Protein AF-A0A5R8WC01-F1 (afdb_monomer_lite)

Foldseek 3Di:
DKDFDPDDDDFKGKIWDWDQDPVGTQIAIEIEGADDDPDDPPDDPQADDDDAPVVLVVQVWDFDPALDVVCQRVPAAAGNQQWAWEAEPQQWIFIGGNNGTNDIDRDHCVPPRSVRNRVNLVVFKYKYWYFDSPPHPDPDDDDPPGRGTIIHIHTYHYDD

Secondary structure (DSSP, 8-state):
-EEE----SSS-EEEEEEEEETTEEEEEEEEEEPPPPPPPTT--TT---PPPHHHHHHTT-EE-S-S-HHHHHHHPPBP-SSEEEEEETT-EEEEEETTEEEEEEE--TTSHHHHHHHHHHTTSEEEEEES-SGGGSS-S---TTSPP-EEEEEEEEEE-

pLDDT: mean 77.47, std 19.66, range [33.56, 95.94]

Structure (mmCIF, N/CA/C/O backbone):
data_AF-A0A5R8WC01-F1
#
_entry.id   AF-A0A5R8WC01-F1
#
loop_
_atom_site.group_PDB
_atom_site.id
_atom_site.type_symbol
_atom_site.label_atom_id
_atom_site.label_alt_id
_atom_site.label_comp_id
_atom_site.label_asym_id
_atom_site.label_entity_id
_atom_site.label_seq_id
_atom_site.pdbx_PDB_ins_code
_atom_site.Cartn_x
_atom_site.Cartn_y
_atom_site.Cartn_z
_atom_site.occupancy
_atom_site.B_iso_or_equiv
_atom_site.auth_seq_id
_atom_site.auth_comp_id
_atom_site.auth_asym_id
_atom_site.auth_atom_id
_atom_site.pdbx_PDB_model_num
ATOM 1 N N . MET A 1 1 ? 5.920 17.745 3.054 1.00 44.84 1 MET A N 1
ATOM 2 C CA . MET A 1 1 ? 6.928 17.253 4.027 1.00 44.84 1 MET A CA 1
ATOM 3 C C . MET A 1 1 ? 6.774 15.744 4.128 1.00 44.84 1 MET A C 1
ATOM 5 O O . MET A 1 1 ? 5.659 15.292 4.363 1.00 44.84 1 MET A O 1
ATOM 9 N N . TYR A 1 2 ? 7.844 14.980 3.910 1.00 47.53 2 TYR A N 1
ATOM 10 C CA . TYR A 1 2 ? 7.823 13.517 4.011 1.00 47.53 2 TYR A CA 1
ATOM 11 C C . TYR A 1 2 ? 8.517 13.101 5.301 1.00 47.53 2 TYR A C 1
ATOM 13 O O . TYR A 1 2 ? 9.581 13.627 5.619 1.00 47.53 2 TYR A O 1
ATOM 21 N N . ILE A 1 3 ? 7.922 12.164 6.031 1.00 45.66 3 ILE A N 1
ATOM 22 C CA . ILE A 1 3 ? 8.591 11.506 7.151 1.00 45.66 3 ILE A CA 1
ATOM 23 C C . ILE A 1 3 ? 8.886 10.090 6.672 1.00 45.66 3 ILE A C 1
ATOM 25 O O . ILE A 1 3 ? 8.015 9.220 6.679 1.00 45.66 3 ILE A O 1
ATOM 29 N N . ALA A 1 4 ? 10.100 9.890 6.168 1.00 42.22 4 ALA A N 1
ATOM 30 C CA . ALA A 1 4 ? 10.658 8.559 6.018 1.00 42.22 4 ALA A CA 1
ATOM 31 C C . ALA A 1 4 ? 11.287 8.206 7.367 1.00 42.22 4 ALA A C 1
ATOM 33 O O . ALA A 1 4 ? 12.172 8.923 7.823 1.00 42.22 4 ALA A O 1
ATOM 34 N N . SER A 1 5 ? 10.818 7.147 8.026 1.00 38.47 5 SER A N 1
ATOM 35 C CA . SER A 1 5 ? 11.511 6.594 9.193 1.00 38.47 5 SER A CA 1
ATOM 36 C C . SER A 1 5 ? 12.432 5.474 8.690 1.00 38.47 5 SER A C 1
ATOM 38 O O . SER A 1 5 ? 11.934 4.383 8.389 1.00 38.47 5 SER A O 1
ATOM 40 N N . PRO A 1 6 ? 13.755 5.694 8.580 1.00 37.00 6 PRO A N 1
ATOM 41 C CA . PRO A 1 6 ? 14.691 4.676 8.137 1.00 37.00 6 PRO A CA 1
ATOM 42 C C . PRO A 1 6 ? 15.094 3.845 9.355 1.00 37.00 6 PRO A C 1
ATOM 44 O O . PRO A 1 6 ? 16.164 4.030 9.924 1.00 37.00 6 PRO A O 1
ATOM 47 N N . ASN A 1 7 ? 14.216 2.956 9.819 1.00 33.56 7 ASN A N 1
ATOM 48 C CA . ASN A 1 7 ? 14.598 1.977 10.835 1.00 33.56 7 ASN A CA 1
ATOM 49 C C . ASN A 1 7 ? 14.672 0.572 10.228 1.00 33.56 7 ASN A C 1
ATOM 51 O O . ASN A 1 7 ? 13.659 -0.099 10.057 1.00 33.56 7 ASN A O 1
ATOM 55 N N . LEU A 1 8 ? 15.930 0.205 9.941 1.00 37.16 8 LEU A N 1
ATOM 56 C CA . LEU A 1 8 ? 16.608 -1.073 10.185 1.00 37.16 8 LEU A CA 1
ATOM 57 C C . LEU A 1 8 ? 16.053 -2.355 9.539 1.00 37.16 8 LEU A C 1
ATOM 59 O O . LEU A 1 8 ? 14.984 -2.843 9.885 1.00 37.16 8 LEU A O 1
ATOM 63 N N . LYS A 1 9 ? 16.914 -2.956 8.699 1.00 34.09 9 LYS A N 1
ATOM 64 C CA . LYS A 1 9 ? 17.014 -4.389 8.357 1.00 34.09 9 LYS A CA 1
ATOM 65 C C . LYS A 1 9 ? 15.674 -5.120 8.245 1.00 34.09 9 LYS A C 1
ATOM 67 O O . LYS A 1 9 ? 15.239 -5.819 9.155 1.00 34.09 9 LYS A O 1
ATOM 72 N N . GLY A 1 10 ? 15.068 -5.033 7.072 1.00 45.12 10 GLY A N 1
ATOM 73 C CA . GLY A 1 10 ? 13.941 -5.873 6.707 1.00 45.12 10 GLY A CA 1
ATOM 74 C C . GLY A 1 10 ? 13.470 -5.538 5.307 1.00 45.12 10 GLY A C 1
ATOM 75 O O . GLY A 1 10 ? 13.517 -4.381 4.903 1.00 45.12 10 GLY A O 1
ATOM 76 N N . PHE A 1 11 ? 13.014 -6.556 4.583 1.00 55.03 11 PHE A N 1
ATOM 77 C CA . PHE A 1 11 ? 12.356 -6.398 3.294 1.00 55.03 11 PHE A CA 1
ATOM 78 C C . PHE A 1 11 ? 11.185 -5.415 3.440 1.00 55.03 11 PHE A C 1
ATOM 80 O O . PHE A 1 11 ? 10.184 -5.716 4.091 1.00 55.03 11 PHE A O 1
ATOM 87 N N . GLY A 1 12 ? 11.355 -4.213 2.899 1.00 67.06 12 GLY A N 1
ATOM 88 C CA . GLY A 1 12 ? 10.363 -3.147 2.846 1.00 67.06 12 GLY A CA 1
ATOM 89 C C . GLY A 1 12 ? 10.307 -2.177 4.035 1.00 67.06 12 GLY A C 1
ATOM 90 O O . GLY A 1 12 ? 10.541 -2.520 5.199 1.00 67.06 12 GLY A O 1
ATOM 91 N N . TYR A 1 13 ? 9.952 -0.930 3.733 1.00 77.44 13 TYR A N 1
ATOM 92 C CA . TYR A 1 13 ? 9.777 0.164 4.684 1.00 77.44 13 TYR A CA 1
ATOM 93 C C . TYR A 1 13 ? 8.489 0.940 4.407 1.00 77.44 13 TYR A C 1
ATOM 95 O O . TYR A 1 13 ? 7.871 0.841 3.352 1.00 77.44 13 TYR A O 1
ATOM 103 N N . ARG A 1 14 ? 8.044 1.692 5.409 1.00 85.88 14 ARG A N 1
ATOM 104 C CA . ARG A 1 14 ? 6.791 2.448 5.374 1.00 85.88 14 ARG A CA 1
ATOM 105 C C . ARG A 1 14 ? 7.067 3.927 5.152 1.00 85.88 14 ARG A C 1
ATOM 107 O O . ARG A 1 14 ? 8.059 4.456 5.652 1.00 85.88 14 ARG A O 1
ATOM 114 N N . LEU A 1 15 ? 6.156 4.586 4.456 1.00 87.94 15 LEU A N 1
ATOM 115 C CA . LEU A 1 15 ? 6.212 6.007 4.151 1.00 87.94 15 LEU A CA 1
ATOM 116 C C . LEU A 1 15 ? 4.841 6.627 4.405 1.00 87.94 15 LEU A C 1
ATOM 118 O O . LEU A 1 15 ? 3.816 6.034 4.065 1.00 87.94 15 LEU A O 1
ATOM 122 N N . THR A 1 16 ? 4.830 7.833 4.964 1.00 89.62 16 THR A N 1
ATOM 123 C CA . THR A 1 16 ? 3.627 8.666 5.021 1.00 89.62 16 THR A CA 1
ATOM 124 C C . THR A 1 16 ? 3.847 9.882 4.134 1.00 89.62 16 THR A C 1
ATOM 126 O O . THR A 1 16 ? 4.750 10.687 4.376 1.00 89.62 16 THR A O 1
ATOM 129 N N . VAL A 1 17 ? 3.012 10.023 3.107 1.00 88.25 17 VAL A N 1
ATOM 130 C CA . VAL A 1 17 ? 3.076 11.128 2.149 1.00 88.25 17 VAL A CA 1
ATOM 131 C C . VAL A 1 17 ? 2.000 12.147 2.499 1.00 88.25 17 VAL A C 1
ATOM 133 O O . VAL A 1 17 ? 0.815 11.865 2.363 1.00 88.25 17 VAL A O 1
ATOM 136 N N . GLY A 1 18 ? 2.410 13.316 2.993 1.00 90.25 18 GLY A N 1
ATOM 137 C CA . GLY A 1 18 ? 1.511 14.434 3.276 1.00 90.25 18 GLY A CA 1
ATOM 138 C C . GLY A 1 18 ? 1.401 15.372 2.077 1.00 90.25 18 GLY A C 1
ATOM 139 O O . GLY A 1 18 ? 2.420 15.910 1.642 1.00 90.25 18 GLY A O 1
ATOM 140 N N . ILE A 1 19 ? 0.182 15.588 1.586 1.00 89.00 19 ILE A N 1
ATOM 141 C CA . ILE A 1 19 ? -0.138 1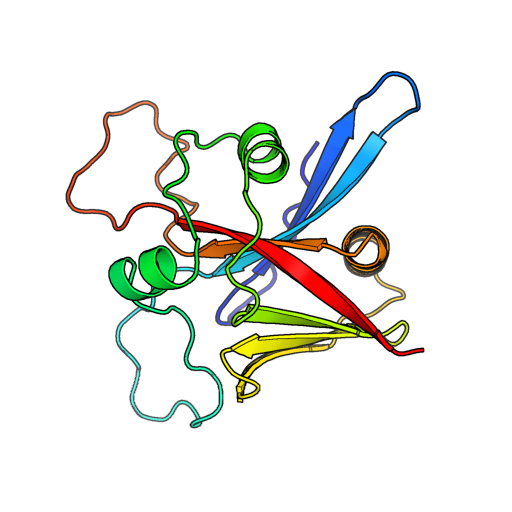6.506 0.487 1.00 89.00 19 ILE A CA 1
ATOM 142 C C . ILE A 1 19 ? -0.982 17.645 1.044 1.00 89.00 19 ILE A C 1
ATOM 144 O O . ILE A 1 19 ? -2.032 17.412 1.645 1.00 89.00 19 ILE A O 1
ATOM 148 N N . GLU A 1 20 ? -0.508 18.873 0.868 1.00 91.94 20 GLU A N 1
ATOM 149 C CA . GLU A 1 20 ? -1.223 20.071 1.294 1.00 91.94 20 GLU A CA 1
ATOM 150 C C . GLU A 1 20 ? -2.330 20.409 0.291 1.00 91.94 20 GLU A C 1
ATOM 152 O O . GLU A 1 20 ? -2.096 20.501 -0.913 1.00 91.94 20 GLU A O 1
ATOM 157 N N . GLY A 1 21 ? -3.551 20.572 0.793 1.00 84.06 21 GLY A N 1
ATOM 158 C CA . GLY A 1 21 ? -4.694 21.037 0.020 1.00 84.06 21 GLY A CA 1
ATOM 159 C C . GLY A 1 21 ? -5.451 22.134 0.761 1.00 84.06 21 GLY A C 1
ATOM 160 O O . GLY A 1 21 ? -5.124 22.497 1.890 1.00 84.06 21 GLY A O 1
ATOM 161 N N . SER A 1 22 ? -6.526 22.633 0.151 1.00 85.69 22 SER A N 1
ATOM 162 C CA . SER A 1 22 ? -7.327 23.743 0.694 1.00 85.69 22 SER A CA 1
ATOM 163 C C . SER A 1 22 ? -7.974 23.468 2.062 1.00 85.69 22 SER A C 1
ATOM 165 O O . SER A 1 22 ? -8.432 24.400 2.713 1.00 85.69 22 SER A O 1
ATOM 167 N N . PHE A 1 23 ? -8.009 22.208 2.507 1.00 85.19 23 PHE A N 1
ATOM 168 C CA . PHE A 1 23 ? -8.607 21.769 3.775 1.00 85.19 23 PHE A CA 1
ATOM 169 C C . PHE A 1 23 ? -7.570 21.226 4.775 1.00 85.19 23 PHE A C 1
ATOM 171 O O . PHE A 1 23 ? -7.929 20.547 5.735 1.00 85.19 23 PHE A O 1
ATOM 178 N N . GLY A 1 24 ? -6.282 21.505 4.547 1.00 89.56 24 GLY A N 1
ATOM 179 C CA . GLY A 1 24 ? -5.167 21.007 5.351 1.00 89.56 24 GLY A CA 1
ATOM 180 C C . GLY A 1 24 ? -4.389 19.884 4.666 1.00 89.56 24 GLY A C 1
ATOM 181 O O . GLY A 1 24 ? -4.463 19.700 3.451 1.00 89.56 24 GLY A O 1
ATOM 182 N N . ILE A 1 25 ? -3.608 19.142 5.454 1.00 89.81 25 ILE A N 1
ATOM 183 C CA . ILE A 1 25 ? -2.733 18.082 4.942 1.00 89.81 25 ILE A CA 1
ATOM 184 C C . ILE A 1 25 ? -3.488 16.751 4.912 1.00 89.81 25 ILE A C 1
ATOM 186 O O . ILE A 1 25 ? -3.932 16.250 5.948 1.00 89.81 25 ILE A O 1
ATOM 190 N N . LEU A 1 26 ? -3.577 16.153 3.725 1.00 90.88 26 LEU A N 1
ATOM 191 C CA . LEU A 1 26 ? -4.018 14.775 3.535 1.00 90.88 26 LEU A CA 1
ATOM 192 C C . LEU A 1 26 ? -2.809 13.845 3.579 1.00 90.88 26 LEU A C 1
ATOM 194 O O . LEU A 1 26 ? -1.820 14.074 2.886 1.00 90.88 26 LEU A O 1
ATOM 198 N N . TYR A 1 27 ? -2.892 12.791 4.385 1.00 92.12 27 TYR A N 1
ATOM 199 C CA . TYR A 1 27 ? -1.822 11.810 4.526 1.00 92.12 27 TYR A CA 1
ATOM 200 C C . TYR A 1 27 ? -2.180 10.516 3.804 1.00 92.12 27 TYR A C 1
ATOM 202 O O . TYR A 1 27 ? -3.240 9.942 4.047 1.00 92.12 27 TYR A O 1
ATOM 210 N N . TYR A 1 28 ? -1.260 10.042 2.970 1.00 92.81 28 TYR A N 1
ATOM 211 C CA . TYR A 1 28 ? -1.352 8.784 2.240 1.00 92.81 28 TYR A CA 1
ATOM 212 C C . TYR A 1 28 ? -0.339 7.792 2.801 1.00 92.81 28 TYR A C 1
ATOM 214 O O . TYR A 1 28 ? 0.831 8.129 3.005 1.00 92.81 28 TYR A O 1
ATOM 222 N N . ALA A 1 29 ? -0.792 6.565 3.045 1.00 93.94 29 ALA A N 1
ATOM 223 C CA . ALA A 1 29 ? 0.075 5.481 3.471 1.00 93.94 29 ALA A CA 1
ATOM 224 C C . ALA A 1 29 ? 0.718 4.817 2.255 1.00 93.94 29 ALA A C 1
ATOM 226 O O . ALA A 1 29 ? 0.045 4.470 1.281 1.00 93.94 29 ALA A O 1
ATOM 227 N N . ALA A 1 30 ? 2.025 4.610 2.343 1.00 92.00 30 ALA A N 1
ATOM 228 C CA . ALA A 1 30 ? 2.803 3.912 1.342 1.00 92.00 30 ALA A CA 1
ATOM 229 C C . ALA A 1 30 ? 3.664 2.812 1.979 1.00 92.00 30 ALA A C 1
ATOM 231 O O . ALA A 1 30 ? 4.182 2.978 3.090 1.00 92.00 30 ALA A O 1
ATOM 232 N N . LEU A 1 31 ? 3.807 1.693 1.270 1.00 89.94 31 LEU A N 1
ATOM 233 C CA . LEU A 1 31 ? 4.771 0.634 1.556 1.00 89.94 31 LEU A CA 1
ATOM 234 C C . LEU A 1 31 ? 5.726 0.521 0.379 1.00 89.94 31 LEU A C 1
ATOM 236 O O . LEU A 1 31 ? 5.314 0.301 -0.756 1.00 89.94 31 LEU A O 1
ATOM 240 N N . ALA A 1 32 ? 6.999 0.672 0.681 1.00 85.94 32 ALA A N 1
ATOM 241 C CA . ALA A 1 32 ? 8.098 0.562 -0.245 1.00 85.94 32 ALA A CA 1
ATOM 242 C C . ALA A 1 32 ? 8.796 -0.776 -0.057 1.00 85.94 32 ALA A C 1
ATOM 244 O O . ALA A 1 32 ? 9.050 -1.180 1.074 1.00 85.94 32 ALA A O 1
ATOM 245 N N . PHE A 1 33 ? 9.141 -1.430 -1.154 1.00 81.38 33 PHE A N 1
ATOM 246 C CA . PHE A 1 33 ? 9.899 -2.666 -1.174 1.00 81.38 33 PHE A CA 1
ATOM 247 C C . PHE A 1 33 ? 11.040 -2.527 -2.165 1.00 81.38 33 PHE A C 1
ATOM 249 O O . PHE A 1 33 ? 10.815 -2.342 -3.361 1.00 81.38 33 PHE A O 1
ATOM 256 N N . GLU A 1 34 ? 12.261 -2.631 -1.662 1.00 70.19 34 GLU A N 1
ATOM 257 C CA . GLU A 1 34 ? 13.439 -2.691 -2.517 1.00 70.19 34 GLU A CA 1
ATOM 258 C C . GLU A 1 34 ? 13.425 -3.984 -3.332 1.00 70.19 34 GLU A C 1
ATOM 260 O O . GLU A 1 34 ? 12.955 -5.023 -2.855 1.00 70.19 34 GLU A O 1
ATOM 265 N N . ALA A 1 35 ? 13.938 -3.909 -4.562 1.00 60.38 35 ALA A N 1
ATOM 266 C CA . ALA A 1 35 ? 14.189 -5.087 -5.380 1.00 60.38 35 ALA A CA 1
ATOM 267 C C . ALA A 1 35 ? 15.089 -6.060 -4.600 1.00 60.38 35 ALA A C 1
ATOM 269 O O . ALA A 1 35 ? 16.041 -5.644 -3.939 1.00 60.38 35 ALA A O 1
ATOM 270 N N . ALA A 1 36 ? 14.770 -7.354 -4.642 1.00 53.84 36 ALA A N 1
ATOM 271 C CA . ALA A 1 36 ? 15.497 -8.345 -3.870 1.00 53.84 36 ALA A CA 1
ATOM 272 C C . ALA A 1 36 ? 16.977 -8.341 -4.238 1.00 53.84 36 ALA A C 1
ATOM 274 O O . ALA A 1 36 ? 17.336 -8.581 -5.390 1.00 53.84 36 ALA A O 1
ATOM 275 N N . GLN A 1 37 ? 17.843 -8.188 -3.237 1.00 46.22 37 GLN A N 1
ATOM 276 C CA . GLN A 1 37 ? 19.164 -8.792 -3.336 1.00 46.22 37 GLN A CA 1
ATOM 277 C C . GLN A 1 37 ? 18.993 -10.321 -3.357 1.00 46.22 37 GLN A C 1
ATOM 279 O O . GLN A 1 37 ? 18.083 -10.836 -2.695 1.00 46.22 37 GLN A O 1
ATOM 284 N N . PRO A 1 38 ? 19.818 -11.060 -4.122 1.00 43.84 38 PRO A N 1
ATOM 285 C CA . PRO A 1 38 ? 19.711 -12.511 -4.203 1.00 43.84 38 PRO A CA 1
ATOM 286 C C . PRO A 1 38 ? 19.731 -13.122 -2.799 1.00 43.84 38 PRO A C 1
ATOM 288 O O . PRO A 1 38 ? 20.553 -12.752 -1.960 1.00 43.84 38 PRO A O 1
ATOM 291 N N . ALA A 1 39 ? 18.781 -14.024 -2.547 1.00 45.81 39 ALA A N 1
ATOM 292 C CA . ALA A 1 39 ? 18.538 -14.603 -1.234 1.00 45.81 3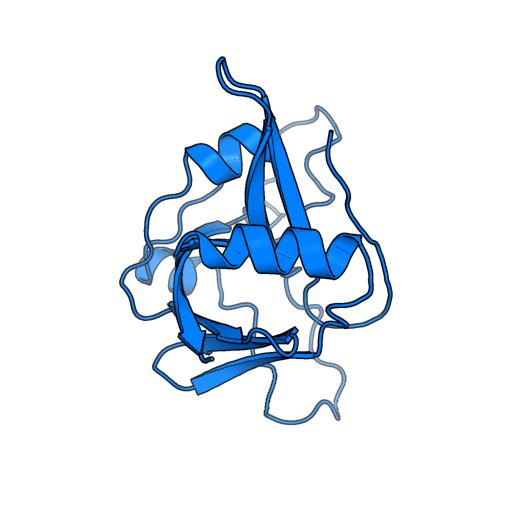9 ALA A CA 1
ATOM 293 C C . ALA A 1 39 ? 19.822 -15.191 -0.631 1.00 45.81 39 ALA A C 1
ATOM 295 O O . ALA A 1 39 ? 20.473 -16.051 -1.227 1.00 45.81 39 ALA A O 1
ATOM 296 N N . VAL A 1 40 ? 20.161 -14.761 0.585 1.00 45.53 40 VAL A N 1
ATOM 297 C CA . VAL A 1 40 ? 21.151 -15.454 1.410 1.00 45.53 40 VAL A CA 1
ATOM 298 C C . VAL A 1 40 ? 20.487 -16.732 1.923 1.00 45.53 40 VAL A C 1
ATOM 300 O O . VAL A 1 40 ? 19.381 -16.689 2.467 1.00 45.53 40 VAL A O 1
ATOM 303 N N . ALA A 1 41 ? 21.131 -17.882 1.719 1.00 37.44 41 ALA A N 1
ATOM 304 C CA . ALA A 1 41 ? 20.615 -19.175 2.160 1.00 37.44 41 ALA A CA 1
ATOM 305 C C . ALA A 1 41 ? 20.285 -19.147 3.668 1.00 37.44 41 ALA A C 1
ATOM 307 O O . ALA A 1 41 ? 21.161 -18.869 4.486 1.00 37.44 41 ALA A O 1
ATOM 308 N N . GLY A 1 42 ? 19.025 -19.431 4.026 1.00 45.06 42 GLY A N 1
ATOM 309 C CA . GLY A 1 42 ? 18.561 -19.526 5.419 1.00 45.06 42 GLY A CA 1
ATOM 310 C C . GLY A 1 42 ? 17.395 -18.611 5.817 1.00 45.06 42 GLY A C 1
ATOM 311 O O . GLY A 1 42 ? 16.964 -18.663 6.967 1.00 45.06 42 GLY A O 1
ATOM 312 N N . GLN A 1 43 ? 16.860 -17.786 4.911 1.00 44.78 43 GLN A N 1
ATOM 313 C CA . GLN A 1 43 ? 15.708 -16.927 5.208 1.00 44.78 43 GLN A CA 1
ATOM 314 C C . GLN A 1 43 ? 14.386 -17.701 5.055 1.00 44.78 43 GLN A C 1
ATOM 316 O O . GLN A 1 43 ? 14.120 -18.289 4.011 1.00 44.78 43 GLN 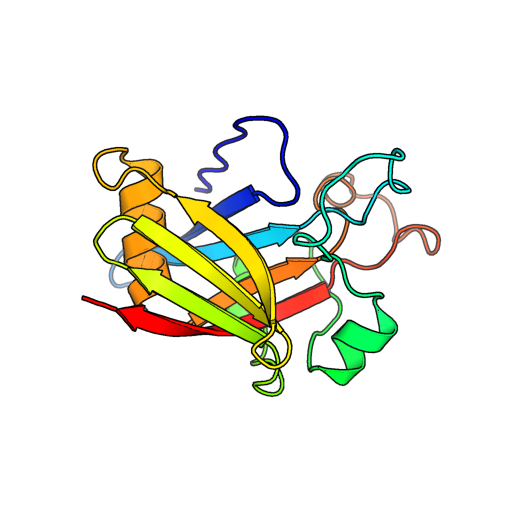A O 1
ATOM 321 N N . ALA A 1 44 ? 13.594 -17.731 6.131 1.00 43.66 44 ALA A N 1
ATOM 322 C CA . ALA A 1 44 ? 12.366 -18.515 6.256 1.00 43.66 44 ALA A CA 1
ATOM 323 C C . ALA A 1 44 ? 11.341 -18.239 5.137 1.00 43.66 44 ALA A C 1
ATOM 325 O O . ALA A 1 44 ? 11.169 -17.099 4.707 1.00 43.66 44 ALA A O 1
ATOM 326 N N . ASP A 1 45 ? 10.610 -19.288 4.745 1.00 44.22 45 ASP A N 1
ATOM 327 C CA . ASP A 1 45 ? 9.655 -19.396 3.622 1.00 44.22 45 ASP A CA 1
ATOM 328 C C . ASP A 1 45 ? 8.486 -18.374 3.571 1.00 44.22 45 ASP A C 1
ATOM 330 O O . ASP A 1 45 ? 7.624 -18.470 2.701 1.00 44.22 45 ASP A O 1
ATOM 334 N N . GLY A 1 46 ? 8.428 -17.380 4.465 1.00 45.69 46 GLY A N 1
ATOM 335 C CA . GLY A 1 46 ? 7.285 -16.468 4.635 1.00 45.69 46 GLY A CA 1
ATOM 336 C C . GLY A 1 46 ? 7.411 -15.061 4.033 1.00 45.69 46 GLY A C 1
ATOM 337 O O . GLY A 1 46 ? 6.483 -14.271 4.176 1.00 45.69 46 GLY A O 1
ATOM 338 N N . GLN A 1 47 ? 8.526 -14.705 3.389 1.00 55.62 47 GLN A N 1
ATOM 339 C CA . GLN A 1 47 ? 8.722 -13.371 2.794 1.00 55.62 47 GLN A CA 1
ATOM 340 C C . GLN A 1 47 ? 9.201 -13.480 1.343 1.00 55.62 47 GLN A C 1
ATOM 342 O O . GLN A 1 47 ? 10.389 -13.373 1.053 1.00 55.62 47 GLN A O 1
ATOM 347 N N . ARG A 1 48 ? 8.264 -13.708 0.416 1.00 59.66 48 ARG A N 1
ATOM 348 C CA . ARG A 1 48 ? 8.511 -13.655 -1.036 1.00 59.66 48 ARG A CA 1
ATOM 349 C C . ARG A 1 48 ? 7.888 -12.398 -1.631 1.00 59.66 48 ARG A C 1
ATOM 351 O O . ARG A 1 48 ? 6.874 -12.440 -2.318 1.00 59.66 48 ARG A O 1
ATOM 358 N N . TRP A 1 49 ? 8.505 -11.268 -1.335 1.00 62.66 49 TRP A N 1
ATOM 359 C CA . TRP A 1 49 ? 8.347 -10.029 -2.088 1.00 62.66 49 TRP A CA 1
ATOM 360 C C . TRP A 1 49 ? 9.763 -9.485 -2.300 1.00 62.66 49 TRP A C 1
ATOM 362 O O . TRP A 1 49 ? 10.532 -9.542 -1.342 1.00 62.66 49 TRP A O 1
ATOM 372 N N . PRO A 1 50 ? 10.159 -9.056 -3.511 1.00 68.94 50 PRO A N 1
ATOM 373 C CA . PRO A 1 50 ? 9.366 -8.460 -4.574 1.00 68.94 50 PRO A CA 1
ATOM 374 C C . PRO A 1 50 ? 9.056 -9.428 -5.710 1.00 68.94 50 PRO A C 1
ATOM 376 O O . PRO A 1 50 ? 9.871 -10.265 -6.094 1.00 68.94 50 PRO A O 1
ATOM 379 N N . LEU A 1 51 ? 7.850 -9.288 -6.255 1.00 77.19 51 LEU A N 1
ATOM 380 C CA . LEU A 1 51 ? 7.481 -9.947 -7.501 1.00 77.19 51 LEU A CA 1
ATOM 381 C C . LEU A 1 51 ? 8.248 -9.301 -8.668 1.00 77.19 51 LEU A C 1
ATOM 383 O O . LEU A 1 51 ? 8.471 -8.086 -8.643 1.00 77.19 51 LEU A O 1
ATOM 387 N N . PRO A 1 52 ? 8.607 -10.066 -9.713 1.00 80.44 52 PRO A N 1
ATOM 388 C CA . PRO A 1 52 ? 9.211 -9.506 -10.918 1.00 80.44 52 PRO A CA 1
ATOM 389 C C . PRO A 1 52 ? 8.324 -8.429 -11.558 1.00 80.44 52 PRO A C 1
ATOM 391 O O . PRO A 1 52 ? 7.095 -8.535 -11.546 1.00 80.44 52 PRO A O 1
ATOM 394 N N . ALA A 1 53 ? 8.930 -7.431 -12.208 1.00 80.88 53 ALA A N 1
ATOM 395 C CA . ALA A 1 53 ? 8.196 -6.318 -12.824 1.00 80.88 53 ALA A CA 1
ATOM 396 C C . ALA A 1 53 ? 7.095 -6.767 -13.810 1.00 80.88 53 ALA A C 1
ATOM 398 O O . ALA A 1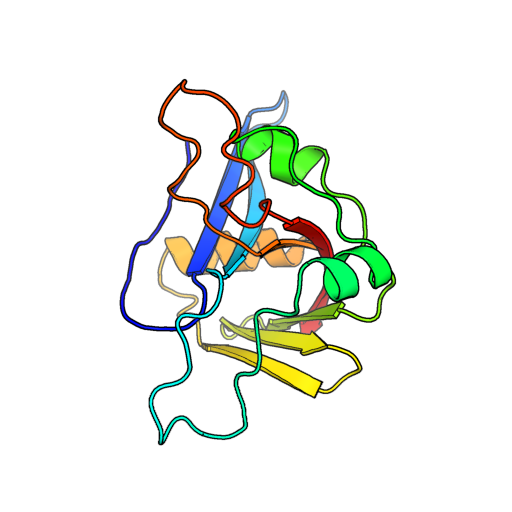 53 ? 6.020 -6.169 -13.848 1.00 80.88 53 ALA A O 1
ATOM 399 N N . LEU A 1 54 ? 7.330 -7.842 -14.573 1.00 81.50 54 LEU A N 1
ATOM 400 C CA . LEU A 1 54 ? 6.330 -8.420 -15.483 1.00 81.50 54 LEU A CA 1
ATOM 401 C C . LEU A 1 54 ? 5.105 -8.973 -14.745 1.00 81.50 54 LEU A C 1
ATOM 403 O O . LEU A 1 54 ? 3.981 -8.801 -15.212 1.00 81.50 54 LEU A O 1
ATOM 407 N N . GLU A 1 55 ? 5.304 -9.597 -13.586 1.00 86.12 55 GLU A N 1
ATOM 408 C CA . GLU A 1 55 ? 4.198 -10.089 -12.765 1.00 86.12 55 GLU A CA 1
ATOM 409 C C . GLU A 1 55 ? 3.419 -8.920 -12.150 1.00 86.12 55 GLU A C 1
ATOM 411 O O . GLU A 1 55 ? 2.190 -8.899 -12.191 1.00 86.12 55 GLU A O 1
ATOM 416 N N . LEU A 1 56 ? 4.125 -7.895 -11.664 1.00 88.88 56 LEU A N 1
ATOM 417 C CA . LEU A 1 56 ? 3.507 -6.670 -11.150 1.00 88.88 56 LEU A CA 1
ATOM 418 C C . LEU A 1 56 ? 2.643 -5.978 -12.214 1.00 88.88 56 LEU A C 1
ATOM 420 O O . LEU A 1 56 ? 1.518 -5.571 -11.921 1.00 88.88 56 LEU A O 1
ATOM 424 N N . LEU A 1 57 ? 3.130 -5.885 -13.457 1.00 89.62 57 LEU A N 1
ATOM 425 C CA . LEU A 1 57 ? 2.356 -5.361 -14.589 1.00 89.62 57 LEU A CA 1
ATOM 426 C C . LEU A 1 57 ? 1.063 -6.155 -14.814 1.00 89.62 57 LEU A C 1
ATOM 428 O O . LEU A 1 57 ? 0.008 -5.549 -15.016 1.00 89.62 57 LEU A O 1
ATOM 432 N N . GLY A 1 58 ? 1.143 -7.489 -14.753 1.00 89.31 58 GLY A N 1
ATOM 433 C CA . GLY A 1 58 ? -0.015 -8.380 -14.859 1.00 89.31 58 GLY A CA 1
ATOM 434 C C . GLY A 1 58 ? -1.051 -8.151 -13.758 1.00 89.31 58 GLY A C 1
ATOM 435 O O . GLY A 1 58 ? -2.244 -8.256 -14.020 1.00 89.31 58 GLY A O 1
ATOM 436 N N . ARG A 1 59 ? -0.602 -7.734 -12.567 1.00 91.44 59 ARG A N 1
ATOM 437 C CA . ARG A 1 59 ? -1.445 -7.417 -11.401 1.00 91.44 59 ARG A CA 1
ATOM 438 C C . ARG A 1 59 ? -1.946 -5.966 -11.360 1.00 91.44 59 ARG A C 1
ATOM 440 O O . ARG A 1 59 ? -2.465 -5.501 -10.346 1.00 91.44 59 ARG A O 1
ATOM 447 N N . GLY A 1 60 ? -1.768 -5.214 -12.447 1.00 92.06 60 GLY A N 1
ATOM 448 C CA . GLY A 1 60 ? -2.258 -3.839 -12.581 1.00 92.06 60 GLY A CA 1
ATOM 449 C C . GLY A 1 60 ? -1.292 -2.749 -12.111 1.00 92.06 60 GLY A C 1
ATOM 450 O O . 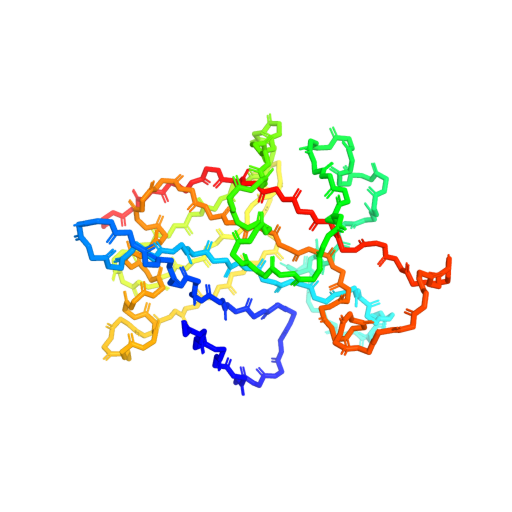GLY A 1 60 ? -1.614 -1.568 -12.248 1.00 92.06 60 GLY A O 1
ATOM 451 N N . PHE A 1 61 ? -0.091 -3.097 -11.634 1.00 92.50 61 PHE A N 1
ATOM 452 C CA . PHE A 1 61 ? 0.927 -2.095 -11.318 1.00 92.50 61 PHE A CA 1
ATOM 453 C C . PHE A 1 61 ? 1.396 -1.390 -12.587 1.00 92.50 61 PHE A C 1
ATOM 455 O O . PHE A 1 61 ? 1.353 -1.933 -13.696 1.00 92.50 61 PHE A O 1
ATOM 462 N N . LYS A 1 62 ? 1.887 -0.163 -12.422 1.00 91.38 62 LYS A N 1
ATOM 463 C CA . LYS A 1 62 ? 2.441 0.643 -13.510 1.00 91.38 62 LYS A CA 1
ATOM 464 C C . LYS A 1 62 ? 3.826 1.162 -13.138 1.00 91.38 62 LYS A C 1
ATOM 466 O O . LYS A 1 62 ? 4.063 1.445 -11.967 1.00 91.38 62 LYS A O 1
ATOM 471 N N . PRO A 1 63 ? 4.727 1.353 -14.112 1.00 88.62 63 PRO A N 1
ATOM 472 C CA . PRO A 1 63 ? 5.970 2.069 -13.871 1.00 88.62 63 PRO A CA 1
ATOM 473 C C . PRO A 1 63 ? 5.685 3.512 -13.438 1.00 88.62 63 PRO A C 1
ATOM 475 O O . PRO A 1 63 ? 4.930 4.236 -14.095 1.00 88.62 63 PRO A O 1
ATOM 478 N N . ALA A 1 64 ? 6.320 3.953 -12.358 1.00 85.50 64 ALA A N 1
ATOM 479 C CA . ALA A 1 64 ? 6.303 5.339 -11.928 1.00 85.50 64 ALA A CA 1
ATOM 480 C C . ALA A 1 64 ? 7.071 6.203 -12.933 1.00 85.50 64 ALA A C 1
ATOM 482 O O . ALA A 1 64 ? 8.268 6.010 -13.164 1.00 85.50 64 ALA A O 1
ATOM 483 N N . ARG A 1 65 ? 6.392 7.211 -13.485 1.00 82.31 65 ARG A N 1
ATOM 484 C CA . ARG A 1 65 ? 6.968 8.158 -14.458 1.00 82.31 65 ARG A CA 1
ATOM 485 C C . ARG A 1 65 ? 7.759 9.300 -13.819 1.00 82.31 65 ARG A C 1
ATOM 487 O O . ARG A 1 65 ? 8.332 10.113 -14.528 1.00 82.31 65 ARG A O 1
ATOM 494 N N . THR A 1 66 ? 7.776 9.360 -12.494 1.00 80.38 66 THR A N 1
ATOM 495 C CA . THR A 1 66 ? 8.361 10.443 -11.700 1.00 80.38 66 THR A CA 1
ATOM 496 C C . THR A 1 66 ? 8.988 9.873 -10.419 1.00 80.38 66 THR A C 1
ATOM 498 O O . THR A 1 66 ? 8.555 8.803 -9.973 1.00 80.38 66 THR A O 1
ATOM 501 N N . PRO A 1 67 ? 10.032 10.515 -9.864 1.00 74.12 67 PRO A N 1
ATOM 502 C CA . PRO A 1 67 ? 10.475 10.295 -8.486 1.00 74.12 67 PRO A CA 1
ATOM 503 C C . PRO A 1 67 ? 9.553 10.887 -7.421 1.00 74.12 67 PRO A C 1
ATOM 505 O O . PRO A 1 67 ? 9.623 10.464 -6.272 1.00 74.12 67 PRO A O 1
ATOM 508 N N . ASP A 1 68 ? 8.756 11.902 -7.763 1.00 83.12 68 ASP A N 1
ATOM 509 C CA . ASP A 1 68 ? 8.003 12.666 -6.769 1.00 83.12 68 ASP A CA 1
ATOM 510 C C . ASP A 1 68 ? 6.942 11.787 -6.100 1.00 83.12 68 ASP A C 1
ATOM 512 O O . ASP A 1 68 ? 5.970 11.368 -6.733 1.00 83.12 68 ASP A O 1
ATOM 516 N N . LEU A 1 69 ? 7.123 11.523 -4.804 1.00 83.19 69 LEU A N 1
ATOM 517 C CA . LEU A 1 69 ? 6.238 10.663 -4.028 1.00 83.19 69 LEU A CA 1
ATOM 518 C C . LEU A 1 69 ? 4.803 11.192 -3.956 1.00 83.19 69 LEU A C 1
ATOM 520 O O . LEU A 1 69 ? 3.886 10.375 -3.900 1.00 83.19 69 LEU A O 1
ATOM 524 N N . GLN A 1 70 ? 4.579 12.512 -3.978 1.00 89.06 70 GLN A N 1
ATOM 525 C CA . GLN A 1 70 ? 3.213 13.056 -4.012 1.00 89.06 70 GLN A CA 1
ATOM 526 C C . GLN A 1 70 ? 2.528 12.691 -5.322 1.00 89.06 70 GLN A C 1
ATOM 528 O O . GLN A 1 70 ? 1.411 12.177 -5.327 1.00 89.06 70 GLN A O 1
ATOM 533 N N . ASP A 1 71 ? 3.226 12.899 -6.432 1.00 87.19 71 ASP A N 1
ATOM 534 C CA . ASP A 1 71 ? 2.700 12.588 -7.753 1.00 87.19 71 ASP A CA 1
ATOM 535 C C . ASP A 1 71 ? 2.532 11.069 -7.942 1.00 87.19 71 ASP A C 1
ATOM 537 O O . ASP A 1 71 ? 1.546 10.619 -8.524 1.00 87.19 71 ASP A O 1
ATOM 541 N N . VAL A 1 72 ? 3.427 10.261 -7.359 1.00 88.31 72 VAL A N 1
ATOM 542 C CA . VAL A 1 72 ? 3.304 8.796 -7.306 1.00 88.31 72 VAL A CA 1
ATOM 543 C C . VAL A 1 72 ? 2.029 8.359 -6.588 1.00 88.31 72 VAL A C 1
ATOM 545 O O . VAL A 1 72 ? 1.249 7.611 -7.176 1.00 88.31 72 VAL A O 1
ATOM 548 N N . VAL A 1 73 ? 1.783 8.803 -5.348 1.00 90.44 73 VAL A N 1
ATOM 549 C CA . VAL A 1 73 ? 0.603 8.341 -4.586 1.00 90.44 73 VAL A CA 1
ATOM 550 C C . VAL A 1 73 ? -0.713 8.842 -5.188 1.00 90.44 73 VAL A C 1
ATOM 552 O O . VAL A 1 73 ? -1.735 8.163 -5.081 1.00 90.44 73 VAL A O 1
ATOM 555 N N . LEU A 1 74 ? -0.695 10.000 -5.861 1.00 90.88 74 LEU A N 1
ATOM 556 C CA . LEU A 1 74 ? -1.865 10.555 -6.547 1.00 90.88 74 LEU A CA 1
ATOM 557 C C . LEU A 1 74 ? -2.168 9.850 -7.873 1.00 90.88 74 LEU A C 1
ATOM 559 O O . LEU A 1 74 ? -3.338 9.657 -8.202 1.00 90.88 74 LEU A O 1
ATOM 563 N N . LYS A 1 75 ? -1.139 9.468 -8.640 1.00 89.81 75 LYS A N 1
ATOM 564 C CA . LYS A 1 75 ? -1.297 8.843 -9.966 1.00 89.81 75 LYS A CA 1
ATOM 565 C C . LYS A 1 75 ? -1.319 7.319 -9.938 1.00 89.81 75 LYS A C 1
ATOM 567 O O . LYS A 1 75 ? -1.6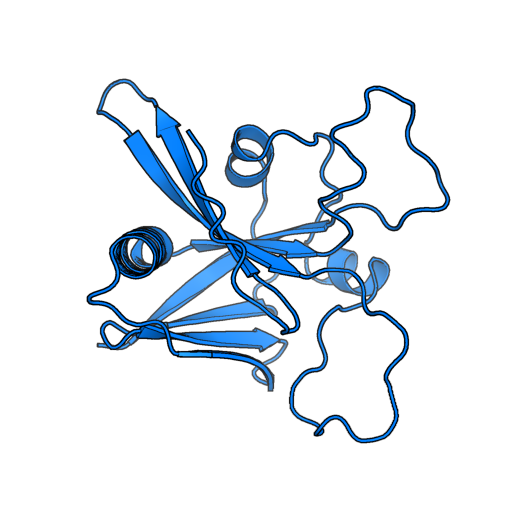32 6.709 -10.963 1.00 89.81 75 LYS A O 1
ATOM 572 N N . ALA A 1 76 ? -0.977 6.699 -8.811 1.00 92.00 76 ALA A N 1
ATOM 573 C CA . ALA A 1 76 ? -1.070 5.257 -8.652 1.00 92.00 76 ALA A CA 1
ATOM 574 C C . ALA A 1 76 ? -2.508 4.784 -8.918 1.00 92.00 76 ALA A C 1
ATOM 576 O O . ALA A 1 76 ? -3.478 5.347 -8.410 1.00 92.00 76 ALA A O 1
ATOM 577 N N . GLN A 1 77 ? -2.635 3.743 -9.737 1.00 93.44 77 GLN A N 1
ATOM 578 C CA . GLN A 1 77 ? -3.915 3.122 -10.070 1.00 93.44 77 GLN A CA 1
ATOM 579 C C . GLN A 1 77 ? -4.157 1.913 -9.175 1.00 93.44 77 GLN A C 1
ATOM 581 O O . GLN A 1 77 ? -3.205 1.331 -8.655 1.00 93.44 77 GLN A O 1
ATOM 586 N N . LEU A 1 78 ? -5.423 1.536 -9.006 1.00 94.25 78 LEU A N 1
ATOM 587 C CA . LEU A 1 78 ? -5.776 0.316 -8.291 1.00 94.25 78 LEU A CA 1
ATOM 588 C C . LEU A 1 78 ? -5.171 -0.911 -8.982 1.00 94.25 78 LEU A C 1
ATOM 590 O O . LEU A 1 78 ? -5.265 -1.054 -10.202 1.00 94.25 78 LEU A O 1
ATOM 594 N N . ALA A 1 79 ? -4.567 -1.785 -8.181 1.00 94.00 79 ALA A N 1
ATOM 595 C CA . ALA A 1 79 ? -4.207 -3.132 -8.598 1.00 94.00 79 ALA A CA 1
ATOM 596 C C . ALA A 1 79 ? -5.468 -3.946 -8.948 1.00 94.00 79 ALA A C 1
ATOM 598 O O . ALA A 1 79 ? -6.592 -3.572 -8.614 1.00 94.00 79 ALA A O 1
ATOM 599 N N . ASP A 1 80 ? -5.274 -5.102 -9.573 1.00 92.94 80 ASP A N 1
ATOM 600 C CA . ASP A 1 80 ? -6.339 -6.024 -10.000 1.00 92.94 80 ASP A CA 1
ATOM 601 C C . ASP A 1 80 ? -7.128 -6.700 -8.852 1.00 92.94 80 ASP A C 1
ATOM 603 O O . ASP A 1 80 ? -8.050 -7.473 -9.099 1.00 92.94 80 ASP A O 1
ATOM 607 N N . GLY A 1 81 ? -6.774 -6.417 -7.594 1.00 91.25 81 GLY A N 1
ATOM 608 C CA . GLY A 1 81 ? -7.374 -7.005 -6.393 1.00 91.25 81 GLY A CA 1
ATOM 609 C C . GLY A 1 81 ? -6.683 -8.277 -5.893 1.00 91.25 81 GLY A C 1
ATOM 610 O O . GLY A 1 81 ? -7.003 -8.751 -4.799 1.00 91.25 81 GLY A O 1
ATOM 611 N N . SER A 1 82 ? -5.701 -8.803 -6.631 1.00 91.94 82 SER A N 1
ATOM 612 C CA . SER A 1 82 ? -4.880 -9.939 -6.193 1.00 91.94 82 SER A CA 1
ATOM 613 C C . SER A 1 82 ? -3.955 -9.574 -5.030 1.00 91.94 82 SER A C 1
ATOM 615 O O . SER A 1 82 ? -3.642 -10.421 -4.191 1.00 91.94 82 SER A O 1
ATOM 617 N N . VAL A 1 83 ? -3.571 -8.296 -4.938 1.00 92.31 83 VAL A N 1
ATOM 618 C CA . VAL A 1 83 ? -2.758 -7.744 -3.853 1.00 92.31 83 VAL A CA 1
ATOM 619 C C . VAL A 1 83 ? -3.633 -6.936 -2.899 1.00 92.31 83 VAL A C 1
ATOM 621 O O . VAL A 1 83 ? -4.363 -6.038 -3.323 1.00 92.31 83 VAL A O 1
ATOM 624 N N . ARG A 1 84 ? -3.554 -7.240 -1.600 1.00 92.44 84 ARG A N 1
ATOM 625 C CA . ARG A 1 84 ? -4.335 -6.570 -0.550 1.00 92.44 84 ARG A CA 1
ATOM 626 C C . ARG A 1 84 ? -3.498 -6.282 0.679 1.00 92.44 84 ARG A C 1
ATOM 628 O O . ARG A 1 84 ? -2.652 -7.082 1.073 1.00 92.44 84 ARG A O 1
ATOM 635 N N . CYS A 1 85 ? -3.794 -5.158 1.314 1.00 93.81 85 CYS A N 1
ATOM 636 C CA . CYS A 1 85 ? -3.270 -4.813 2.621 1.00 93.81 85 CYS A CA 1
ATOM 637 C C . CYS A 1 85 ? -4.324 -5.145 3.685 1.00 93.81 85 CYS A C 1
ATOM 639 O O . CYS A 1 85 ? -5.512 -4.887 3.496 1.00 93.81 85 CYS A O 1
ATOM 641 N N . ARG A 1 86 ? -3.905 -5.701 4.817 1.00 94.50 86 ARG A N 1
ATOM 642 C CA . ARG A 1 86 ? -4.709 -5.743 6.040 1.00 94.50 86 ARG A CA 1
ATOM 643 C C . ARG A 1 86 ? -4.000 -4.944 7.100 1.00 94.50 86 ARG A C 1
ATOM 645 O O . ARG A 1 86 ? -2.784 -5.059 7.231 1.00 94.50 86 ARG A O 1
ATOM 652 N N . ALA A 1 87 ? -4.746 -4.179 7.874 1.00 93.06 87 ALA A N 1
ATOM 653 C CA . ALA A 1 87 ? -4.178 -3.488 9.012 1.00 93.06 87 ALA A CA 1
ATOM 654 C C . ALA A 1 87 ? -5.172 -3.389 10.170 1.00 93.06 87 ALA A C 1
ATOM 656 O O . ALA A 1 87 ? -6.387 -3.373 9.964 1.00 93.06 87 ALA A O 1
ATOM 657 N N . SER A 1 88 ? -4.638 -3.364 11.391 1.00 93.56 88 SER A N 1
ATOM 658 C CA . SER A 1 88 ? -5.422 -3.284 12.620 1.00 93.56 88 SER A CA 1
ATOM 659 C C . SER A 1 88 ? -5.129 -2.026 13.432 1.00 93.56 88 SER A C 1
ATOM 661 O O . SER A 1 88 ? -4.077 -1.396 13.293 1.00 93.56 88 SER A O 1
ATOM 663 N N . THR A 1 89 ? -6.057 -1.677 14.324 1.00 88.81 89 THR A N 1
ATOM 664 C CA . THR A 1 89 ? -5.871 -0.611 15.325 1.00 88.81 89 THR A CA 1
ATOM 665 C C . THR A 1 89 ? -4.738 -0.913 16.300 1.00 88.81 89 THR A C 1
ATOM 667 O O . THR A 1 89 ? -4.049 0.006 16.732 1.00 88.81 89 THR A O 1
ATOM 670 N N . GLU A 1 90 ? -4.486 -2.195 16.561 1.00 91.81 90 GLU A N 1
ATOM 671 C CA . GLU A 1 90 ? -3.356 -2.677 17.364 1.00 91.81 90 GLU A CA 1
ATOM 672 C C . GLU A 1 90 ? -2.019 -2.630 16.608 1.00 91.81 90 GLU A C 1
ATOM 674 O O . GLU A 1 90 ? -0.983 -2.994 17.154 1.00 91.81 90 GLU A O 1
ATOM 679 N N . GLY A 1 91 ? -2.012 -2.189 15.345 1.00 91.12 91 GLY A N 1
ATOM 680 C CA . GLY A 1 91 ? -0.802 -1.932 14.569 1.00 91.12 91 GLY A CA 1
ATOM 681 C C . GLY A 1 91 ? -0.259 -3.120 13.776 1.00 91.12 91 GLY A C 1
ATOM 682 O O . GLY A 1 91 ? 0.792 -2.984 13.149 1.00 91.12 91 GLY A O 1
ATOM 683 N N . LEU A 1 92 ? -0.949 -4.264 13.746 1.00 93.12 92 LEU A N 1
ATOM 684 C CA . LEU A 1 92 ? -0.570 -5.369 12.866 1.00 93.12 92 LEU A CA 1
ATOM 685 C C . LEU A 1 92 ? -0.879 -4.985 11.417 1.00 93.12 92 LEU A C 1
ATOM 687 O O . LEU A 1 92 ? -2.020 -4.660 11.105 1.00 93.12 92 LEU A O 1
ATOM 691 N N . VAL A 1 93 ? 0.117 -5.054 10.534 1.00 92.00 93 VAL A N 1
ATOM 692 C CA . VAL A 1 93 ? -0.028 -4.807 9.093 1.00 92.00 93 VAL A CA 1
ATOM 693 C C . VAL A 1 93 ? 0.421 -6.042 8.326 1.00 92.00 93 VAL A C 1
ATOM 695 O O . VAL A 1 93 ? 1.511 -6.558 8.569 1.00 92.00 93 VAL A O 1
ATOM 698 N N . LEU A 1 94 ? -0.403 -6.501 7.388 1.00 92.00 94 LEU A N 1
ATOM 699 C CA . LEU A 1 94 ? -0.158 -7.657 6.533 1.00 92.00 94 LEU A CA 1
ATOM 700 C C . LEU A 1 94 ? -0.305 -7.249 5.068 1.00 92.00 94 LEU A C 1
ATOM 702 O O . LEU A 1 94 ? -1.252 -6.557 4.703 1.00 92.00 94 LEU A O 1
ATOM 706 N N . LEU A 1 95 ? 0.587 -7.738 4.221 1.00 90.50 95 LEU A N 1
ATOM 707 C CA . LEU A 1 95 ? 0.455 -7.675 2.775 1.00 90.50 95 LEU A CA 1
ATOM 708 C C . LEU A 1 95 ? 0.219 -9.088 2.252 1.00 90.50 95 LEU A C 1
ATOM 710 O O . LEU A 1 95 ? 0.995 -10.004 2.544 1.00 90.50 95 LEU A O 1
ATOM 714 N N . LEU A 1 96 ? -0.853 -9.252 1.483 1.00 89.62 96 LEU A N 1
ATOM 715 C CA . LEU A 1 96 ? -1.237 -10.524 0.894 1.00 89.62 96 LEU A CA 1
ATOM 716 C C . LEU A 1 96 ? -1.231 -10.443 -0.626 1.00 89.62 96 LEU A C 1
ATOM 718 O O . LEU A 1 96 ? -1.690 -9.456 -1.198 1.00 89.62 96 LEU A O 1
ATOM 722 N N . VAL A 1 97 ? -0.778 -11.523 -1.254 1.00 89.19 97 VAL A N 1
ATOM 723 C CA . VAL A 1 97 ? -0.819 -11.750 -2.700 1.00 89.19 97 VAL A CA 1
ATOM 724 C C . VAL A 1 97 ? -1.540 -13.073 -2.922 1.00 89.19 97 VAL A C 1
ATOM 726 O O . VAL A 1 97 ? -1.112 -14.104 -2.408 1.00 89.19 97 VAL A O 1
ATOM 729 N N . ASP A 1 98 ? -2.677 -13.053 -3.613 1.00 90.50 98 ASP A N 1
ATOM 730 C CA . ASP A 1 98 ? -3.527 -14.237 -3.821 1.00 90.50 98 ASP A CA 1
ATOM 731 C C . ASP A 1 98 ? -3.908 -14.948 -2.506 1.00 90.50 98 ASP A C 1
ATOM 733 O O . ASP A 1 98 ? -3.982 -16.171 -2.435 1.00 90.50 98 ASP A O 1
ATOM 737 N N . ASN A 1 99 ? -4.149 -14.169 -1.441 1.00 87.81 99 ASN A N 1
ATOM 738 C CA . ASN A 1 99 ? -4.362 -14.621 -0.050 1.00 87.81 99 ASN A CA 1
ATOM 739 C C . ASN A 1 99 ? -3.136 -15.212 0.667 1.00 87.81 99 ASN A C 1
ATOM 741 O O . ASN A 1 99 ? -3.248 -15.570 1.838 1.00 87.81 99 ASN A O 1
ATOM 745 N N . ASN A 1 100 ? -1.972 -15.276 0.026 1.00 87.19 100 ASN A N 1
ATOM 746 C CA . ASN A 1 100 ? -0.740 -15.707 0.673 1.00 87.19 100 ASN A CA 1
ATOM 747 C C . ASN A 1 100 ? -0.072 -14.518 1.355 1.00 87.19 100 ASN A C 1
ATOM 749 O O . ASN A 1 100 ? 0.082 -13.456 0.750 1.00 87.19 100 ASN A O 1
ATOM 753 N N . LEU A 1 101 ? 0.327 -14.692 2.613 1.00 86.88 101 LEU A N 1
ATOM 754 C CA . LEU A 1 101 ? 1.095 -13.685 3.333 1.00 86.88 101 LEU A CA 1
ATOM 755 C C . LEU A 1 101 ? 2.480 -13.553 2.690 1.00 86.88 101 LEU A C 1
ATOM 757 O O . LEU A 1 101 ? 3.233 -14.522 2.662 1.00 86.88 101 LEU A O 1
ATOM 761 N N . VAL A 1 102 ? 2.811 -12.357 2.199 1.00 84.75 102 VAL A N 1
ATOM 762 C CA . VAL A 1 102 ? 4.133 -12.067 1.608 1.00 84.75 102 VAL A CA 1
ATOM 763 C C . VAL A 1 102 ? 4.961 -11.111 2.456 1.00 84.75 102 VAL A C 1
ATOM 765 O O . VAL A 1 102 ? 6.183 -11.066 2.332 1.00 84.75 102 VAL A O 1
ATOM 768 N N . TRP A 1 103 ? 4.306 -10.334 3.320 1.00 86.75 103 TRP A N 1
ATOM 769 C CA . TRP A 1 103 ? 4.965 -9.439 4.259 1.00 86.75 103 TRP A CA 1
ATOM 770 C C . TRP A 1 103 ? 4.054 -9.138 5.445 1.00 86.75 103 TRP A C 1
ATOM 772 O O . TRP A 1 103 ? 2.845 -8.982 5.293 1.00 86.75 103 TRP A O 1
ATOM 782 N N . SER A 1 104 ? 4.644 -9.004 6.627 1.00 87.94 104 SER A N 1
ATOM 783 C CA . SER A 1 104 ? 3.946 -8.553 7.826 1.00 87.94 104 SER A CA 1
ATOM 784 C C . SER A 1 104 ? 4.846 -7.677 8.676 1.00 87.94 104 SER A C 1
ATOM 786 O O . SER A 1 104 ? 6.057 -7.912 8.748 1.00 87.94 104 SER A O 1
ATOM 788 N N . ARG A 1 105 ? 4.252 -6.729 9.398 1.00 88.25 105 ARG A N 1
ATOM 789 C CA . ARG A 1 105 ? 4.951 -5.967 10.429 1.00 88.25 105 ARG A CA 1
ATOM 790 C C . ARG A 1 105 ? 4.009 -5.567 11.553 1.00 88.25 105 ARG A C 1
ATOM 792 O O . ARG A 1 105 ? 2.885 -5.146 11.306 1.00 88.25 105 ARG A O 1
ATOM 799 N N . GLN A 1 106 ? 4.514 -5.651 12.778 1.00 90.56 106 GLN A N 1
ATOM 800 C CA . GLN A 1 106 ? 3.878 -5.060 13.947 1.00 90.56 106 GLN A CA 1
ATOM 801 C C . GLN A 1 106 ? 4.360 -3.615 14.094 1.00 90.56 106 GLN A C 1
ATOM 803 O O . GLN A 1 106 ? 5.557 -3.364 14.245 1.00 90.56 106 GLN A O 1
ATOM 808 N N . LEU A 1 107 ? 3.439 -2.663 14.013 1.00 90.06 107 LEU A N 1
ATOM 809 C CA . LEU A 1 107 ? 3.694 -1.253 14.279 1.00 90.06 107 LEU A CA 1
ATOM 810 C C . LEU A 1 107 ? 3.277 -0.936 15.715 1.00 90.06 107 LEU A C 1
ATOM 812 O O . LEU A 1 107 ? 2.296 -1.485 16.203 1.00 90.06 107 LEU A O 1
ATOM 816 N N . ASP A 1 108 ? 4.013 -0.050 16.379 1.00 91.94 108 ASP A N 1
ATOM 817 C CA . ASP A 1 108 ? 3.628 0.494 17.685 1.00 91.94 108 ASP A CA 1
ATOM 818 C C . ASP A 1 108 ? 2.663 1.675 17.487 1.00 91.94 108 ASP A C 1
ATOM 820 O O . ASP A 1 108 ? 3.123 2.712 17.007 1.00 91.94 108 ASP A O 1
ATOM 824 N N . PRO A 1 109 ? 1.367 1.578 17.842 1.00 91.94 109 PRO A N 1
ATOM 825 C CA . PRO A 1 109 ? 0.410 2.671 17.663 1.00 91.94 109 PRO A CA 1
ATOM 826 C C . PRO A 1 109 ? 0.689 3.903 18.536 1.00 91.94 109 PRO A C 1
ATOM 828 O O . PRO A 1 109 ? 0.141 4.966 18.260 1.00 91.94 109 PRO A O 1
ATOM 831 N N . GLN A 1 110 ? 1.526 3.789 19.575 1.00 93.19 110 GLN A N 1
ATOM 832 C CA . GLN A 1 110 ? 1.922 4.920 20.424 1.00 93.19 110 GLN A CA 1
ATOM 833 C C . GLN A 1 110 ? 3.063 5.731 19.802 1.00 93.19 110 GLN A C 1
ATOM 835 O O . GLN A 1 110 ? 3.229 6.920 20.084 1.00 93.19 110 GLN A O 1
ATOM 840 N N . ASN A 1 111 ? 3.840 5.119 18.907 1.00 93.19 111 ASN A N 1
ATOM 841 C CA . ASN A 1 111 ? 4.837 5.834 18.129 1.00 93.19 111 ASN A CA 1
ATOM 842 C C . ASN A 1 111 ? 4.149 6.772 17.123 1.00 93.19 111 ASN A C 1
ATOM 844 O O . ASN A 1 111 ? 3.360 6.338 16.286 1.00 93.19 111 ASN A O 1
ATOM 848 N N . ARG A 1 112 ? 4.497 8.063 17.162 1.00 90.69 112 ARG A N 1
ATOM 849 C CA . ARG A 1 112 ? 3.867 9.108 16.337 1.00 90.69 112 ARG A CA 1
ATOM 850 C C . ARG A 1 112 ? 3.871 8.793 14.837 1.00 90.69 112 ARG A C 1
ATOM 852 O O . ARG A 1 112 ? 2.851 8.994 14.179 1.00 90.69 112 ARG A O 1
ATOM 859 N N . ASP A 1 113 ? 4.983 8.292 14.305 1.00 88.19 113 ASP A N 1
ATOM 860 C CA . ASP A 1 113 ? 5.114 7.988 12.874 1.00 88.19 113 ASP A CA 1
ATOM 861 C C . ASP A 1 113 ? 4.265 6.771 12.491 1.00 88.19 113 ASP A C 1
ATOM 863 O O . ASP A 1 113 ? 3.587 6.774 11.461 1.00 88.19 113 ASP A O 1
ATOM 867 N N . SER A 1 114 ? 4.249 5.744 13.347 1.00 90.69 114 SER A N 1
ATOM 868 C CA . SER A 1 114 ? 3.364 4.587 13.190 1.00 90.69 114 SER A CA 1
ATOM 869 C C . SER A 1 114 ? 1.895 4.968 13.234 1.00 90.69 114 SER A C 1
ATOM 871 O O . SER A 1 114 ? 1.138 4.536 12.372 1.00 90.69 114 SER A O 1
ATOM 873 N N . ALA A 1 115 ? 1.499 5.771 14.220 1.00 91.88 115 ALA A N 1
ATOM 874 C CA . ALA A 1 115 ? 0.127 6.218 14.396 1.00 91.88 115 ALA A CA 1
ATOM 875 C C . ALA A 1 115 ? -0.352 6.994 13.167 1.00 91.88 115 ALA A C 1
ATOM 877 O O . ALA A 1 115 ? -1.461 6.780 12.676 1.00 91.88 115 ALA A O 1
ATOM 878 N N . LEU A 1 116 ? 0.509 7.867 12.633 1.00 92.00 116 LEU A N 1
ATOM 879 C CA . LEU A 1 116 ? 0.212 8.635 11.434 1.00 92.00 116 LEU A CA 1
ATOM 880 C C . LEU A 1 116 ? 0.059 7.731 10.205 1.00 92.00 116 LEU A C 1
ATOM 882 O O . LEU A 1 116 ? -0.899 7.896 9.450 1.00 92.00 116 LEU A O 1
ATOM 886 N N . TRP A 1 117 ? 0.956 6.757 10.032 1.00 93.44 117 TRP A N 1
ATOM 887 C CA . TRP A 1 117 ? 0.857 5.787 8.944 1.00 93.44 117 TRP A CA 1
ATOM 888 C C . TRP A 1 117 ? -0.416 4.937 9.052 1.00 93.44 117 TRP A C 1
ATOM 890 O O . TRP A 1 117 ? -1.140 4.804 8.072 1.00 93.44 117 TRP A O 1
ATOM 900 N N . LEU A 1 118 ? -0.737 4.415 10.243 1.00 93.25 118 LEU A N 1
ATOM 901 C CA . LEU A 1 118 ? -1.946 3.617 10.490 1.00 93.25 118 LEU A CA 1
ATOM 902 C C . LEU A 1 118 ? -3.214 4.429 10.203 1.00 93.25 118 LEU A C 1
ATOM 904 O O . LEU A 1 118 ? -4.122 3.946 9.530 1.00 93.25 118 LEU A O 1
ATOM 908 N N . LYS A 1 119 ? -3.254 5.694 10.636 1.00 92.88 119 LYS A N 1
ATOM 909 C CA . LYS A 1 119 ? -4.356 6.610 10.324 1.00 92.88 119 LYS A CA 1
ATOM 910 C C . LYS A 1 119 ? -4.508 6.821 8.816 1.00 92.88 119 LYS A C 1
ATOM 912 O O . LYS A 1 119 ? -5.629 6.809 8.316 1.00 92.88 119 LYS A O 1
ATOM 917 N N . ALA A 1 120 ? -3.397 6.998 8.101 1.00 92.31 120 ALA A N 1
ATOM 918 C CA . ALA A 1 120 ? -3.403 7.148 6.650 1.00 92.31 120 ALA A CA 1
ATOM 919 C C . ALA A 1 120 ? -3.842 5.853 5.939 1.00 92.31 120 ALA A C 1
ATOM 921 O O . ALA A 1 120 ? -4.652 5.907 5.019 1.00 92.31 120 ALA A O 1
ATOM 922 N N . ALA A 1 121 ? -3.400 4.680 6.399 1.00 92.44 121 ALA A N 1
ATOM 923 C CA . ALA A 1 121 ? -3.794 3.382 5.841 1.00 92.44 121 ALA A CA 1
ATOM 924 C C . ALA A 1 121 ? -5.286 3.072 6.063 1.00 92.44 121 ALA A C 1
ATOM 926 O O . ALA A 1 121 ? -5.917 2.414 5.233 1.00 92.44 121 ALA A O 1
ATOM 927 N N . GLY A 1 122 ? -5.873 3.617 7.135 1.00 89.06 122 GLY A N 1
ATOM 928 C CA . GLY A 1 122 ? -7.310 3.563 7.417 1.00 89.06 122 GLY A CA 1
ATOM 929 C C . GLY A 1 122 ? -8.194 4.290 6.390 1.00 89.06 122 GLY A C 1
ATOM 930 O O . GLY A 1 122 ? -9.417 4.169 6.447 1.00 89.06 122 GLY A O 1
ATOM 931 N N . THR A 1 123 ? -7.612 5.003 5.418 1.00 83.94 123 THR A N 1
ATOM 932 C CA . THR A 1 123 ? -8.341 5.667 4.316 1.00 83.94 123 THR A CA 1
ATOM 933 C C . THR A 1 123 ? -8.735 4.732 3.161 1.00 83.94 123 THR A C 1
ATOM 935 O O . THR A 1 123 ? -9.214 5.206 2.135 1.00 83.94 123 THR A O 1
ATOM 938 N N . ARG A 1 124 ? -8.641 3.406 3.372 1.00 84.81 124 ARG A N 1
ATOM 939 C CA . ARG A 1 124 ? -9.031 2.286 2.479 1.00 84.81 124 ARG A CA 1
ATOM 940 C C . ARG A 1 124 ? -8.022 1.874 1.417 1.00 84.81 124 ARG A C 1
ATOM 942 O O . ARG A 1 124 ? -8.214 0.817 0.826 1.00 84.81 124 ARG A O 1
ATOM 949 N N . GLU A 1 125 ? -6.971 2.646 1.181 1.00 93.31 125 GLU A N 1
ATOM 950 C CA . GLU A 1 125 ? -5.953 2.310 0.186 1.00 93.31 125 GLU A CA 1
ATOM 951 C C . GLU A 1 125 ? -4.551 2.544 0.747 1.00 93.31 125 GLU A C 1
ATOM 953 O O . GLU A 1 125 ? -4.303 3.508 1.472 1.00 93.31 125 GLU A O 1
ATOM 958 N N . VAL A 1 126 ? -3.617 1.673 0.375 1.00 94.50 126 VAL A N 1
ATOM 959 C CA . VAL A 1 126 ? -2.179 1.864 0.585 1.00 94.50 126 VAL A CA 1
ATOM 960 C C . VAL A 1 126 ? -1.501 1.867 -0.778 1.00 94.50 126 VAL A C 1
ATOM 962 O O . VAL A 1 126 ? -1.814 1.047 -1.639 1.00 94.50 126 VAL A O 1
ATOM 965 N N . THR A 1 127 ? -0.561 2.785 -0.987 1.00 94.81 127 THR A N 1
ATOM 966 C CA . THR A 1 127 ? 0.275 2.769 -2.193 1.00 94.81 127 THR A CA 1
ATOM 967 C C . THR A 1 127 ? 1.423 1.791 -1.992 1.00 94.81 127 THR A C 1
ATOM 969 O O . THR A 1 127 ? 2.194 1.923 -1.045 1.00 94.81 127 THR A O 1
ATOM 972 N N . LEU A 1 128 ? 1.560 0.813 -2.875 1.00 92.69 128 LEU A N 1
ATOM 973 C CA . LEU A 1 128 ? 2.723 -0.059 -2.926 1.00 92.69 128 LEU A CA 1
ATOM 974 C C . LEU A 1 128 ? 3.722 0.484 -3.935 1.00 92.69 128 LEU A C 1
ATOM 976 O O . LEU A 1 128 ? 3.345 0.875 -5.039 1.00 92.69 128 LEU A O 1
ATOM 980 N N . LEU A 1 129 ? 4.987 0.477 -3.540 1.00 88.81 129 LEU A N 1
ATOM 981 C CA . LEU A 1 129 ? 6.129 0.839 -4.357 1.00 88.81 129 LEU A CA 1
ATOM 982 C C . LEU A 1 129 ? 7.078 -0.358 -4.359 1.00 88.81 129 LEU A C 1
ATOM 984 O O . LEU A 1 129 ? 7.473 -0.825 -3.295 1.00 88.81 129 LEU A O 1
ATOM 988 N N . SER A 1 130 ? 7.418 -0.874 -5.534 1.00 86.19 130 SER A N 1
ATOM 989 C CA . SER A 1 130 ? 8.336 -2.003 -5.688 1.00 86.19 130 SER A CA 1
ATOM 990 C C . SER A 1 130 ? 9.446 -1.631 -6.655 1.00 86.19 130 SER A C 1
ATOM 992 O O . SER A 1 130 ? 9.160 -1.240 -7.783 1.00 86.19 130 SER A O 1
ATOM 994 N N . GLY A 1 131 ? 10.694 -1.750 -6.223 1.00 75.19 131 GLY A N 1
ATOM 995 C CA . GLY A 1 131 ? 11.868 -1.335 -6.986 1.00 75.19 131 GLY A CA 1
ATOM 996 C C . GLY A 1 131 ? 12.733 -0.360 -6.198 1.00 75.19 131 GLY A C 1
ATOM 997 O O . GLY A 1 131 ? 12.447 -0.035 -5.046 1.00 75.19 131 GLY A O 1
ATOM 998 N N . ASP A 1 132 ? 13.817 0.089 -6.817 1.00 66.94 132 ASP A N 1
ATOM 999 C CA . ASP A 1 132 ? 14.757 0.989 -6.164 1.00 66.94 132 ASP A CA 1
ATOM 1000 C C . ASP A 1 132 ? 14.186 2.417 -6.083 1.00 66.94 132 ASP A C 1
ATOM 1002 O O . ASP A 1 132 ? 13.863 3.056 -7.088 1.00 66.94 132 ASP A O 1
ATOM 1006 N N . LEU A 1 133 ? 14.020 2.900 -4.852 1.00 57.31 133 LEU A N 1
ATOM 1007 C CA . LEU A 1 133 ? 13.567 4.256 -4.544 1.00 57.31 133 LEU A CA 1
ATOM 1008 C C . LEU A 1 133 ? 14.731 5.251 -4.464 1.00 57.31 133 LEU A C 1
ATOM 1010 O O . LEU A 1 133 ? 14.494 6.455 -4.554 1.00 57.31 133 LEU A O 1
ATOM 1014 N N . HIS A 1 134 ? 15.973 4.769 -4.333 1.00 50.75 134 HIS A N 1
ATOM 1015 C CA . HIS A 1 134 ? 17.174 5.589 -4.166 1.00 50.75 134 HIS A CA 1
ATOM 1016 C C . HIS A 1 134 ? 17.784 6.077 -5.489 1.00 50.75 134 HIS A C 1
ATOM 1018 O O . HIS A 1 134 ? 18.588 7.005 -5.481 1.00 50.75 134 HIS A O 1
ATOM 1024 N N . THR A 1 135 ? 17.387 5.531 -6.642 1.00 46.56 135 THR A N 1
ATOM 1025 C CA . THR A 1 135 ? 18.002 5.866 -7.942 1.00 46.56 135 THR A CA 1
ATOM 1026 C C . THR A 1 135 ? 17.439 7.100 -8.650 1.00 46.56 135 THR A C 1
ATOM 1028 O O . THR A 1 135 ? 17.927 7.437 -9.724 1.00 46.56 135 THR A O 1
ATOM 1031 N N . LYS A 1 136 ? 16.442 7.806 -8.099 1.00 46.72 136 LYS A N 1
ATOM 1032 C CA . LYS A 1 136 ? 15.786 8.918 -8.821 1.00 46.72 136 LYS A CA 1
ATOM 1033 C C . LYS A 1 136 ? 15.995 10.329 -8.245 1.00 46.72 136 LYS A C 1
ATOM 1035 O O . LYS A 1 136 ? 15.403 11.268 -8.771 1.00 46.72 136 LYS A O 1
ATOM 1040 N N . GLU A 1 137 ? 16.826 10.512 -7.215 1.00 41.69 137 GLU A N 1
ATOM 1041 C CA . GLU A 1 137 ? 17.208 11.864 -6.748 1.00 41.69 137 GLU A CA 1
ATOM 1042 C C . GLU A 1 137 ? 18.343 12.501 -7.573 1.00 41.69 137 GLU A C 1
ATOM 1044 O O . GLU A 1 137 ? 18.551 13.711 -7.499 1.00 41.69 137 GLU A O 1
ATOM 1049 N N . ALA A 1 138 ? 19.046 11.733 -8.411 1.00 38.69 138 ALA A N 1
ATOM 1050 C CA . ALA A 1 138 ? 20.028 12.275 -9.343 1.00 38.69 138 ALA A CA 1
ATOM 1051 C C . ALA A 1 138 ? 19.347 12.578 -10.684 1.00 38.69 138 ALA A C 1
ATOM 1053 O O . ALA A 1 138 ? 18.794 11.684 -11.318 1.00 38.69 138 ALA A O 1
ATOM 1054 N N . GLY A 1 139 ? 19.377 13.841 -11.111 1.00 41.03 139 GLY A N 1
ATOM 1055 C CA . GLY A 1 139 ? 18.822 14.337 -12.375 1.00 41.03 139 GLY A CA 1
ATOM 1056 C C . GLY A 1 139 ? 19.522 13.836 -13.644 1.00 41.03 139 GLY A C 1
ATOM 1057 O O . GLY A 1 139 ? 19.624 14.600 -14.598 1.00 41.03 139 GLY A O 1
ATOM 1058 N N . ASP A 1 140 ? 19.976 12.586 -13.672 1.00 35.91 140 ASP A N 1
ATOM 1059 C CA . ASP A 1 140 ? 20.558 11.946 -14.844 1.00 35.91 140 ASP A CA 1
ATOM 1060 C C . ASP A 1 140 ? 19.661 10.818 -15.352 1.00 35.91 140 ASP A C 1
ATOM 1062 O O . ASP A 1 140 ? 18.936 10.160 -14.607 1.00 35.91 140 ASP A O 1
ATOM 1066 N N . GLY A 1 141 ? 19.661 10.678 -16.676 1.00 41.34 141 GLY A N 1
ATOM 1067 C CA . GLY A 1 141 ? 18.693 9.919 -17.450 1.00 41.34 141 GLY A CA 1
ATOM 1068 C C . GLY A 1 141 ? 18.398 8.514 -16.930 1.00 41.34 141 GLY A C 1
ATOM 1069 O O . GLY A 1 141 ? 19.252 7.814 -16.396 1.00 41.34 141 GLY A O 1
ATOM 1070 N N . TYR A 1 142 ? 17.154 8.099 -17.172 1.00 40.28 142 TYR A N 1
ATOM 1071 C CA . TYR A 1 142 ? 16.699 6.713 -17.146 1.00 40.28 142 TYR A CA 1
ATOM 1072 C C . TYR A 1 142 ? 17.827 5.744 -17.545 1.00 40.28 142 TYR A C 1
ATOM 1074 O O . TYR A 1 142 ? 18.203 5.686 -18.717 1.00 40.28 142 TYR A O 1
ATOM 1082 N N . SER A 1 143 ? 18.365 4.989 -16.582 1.00 40.06 143 SER A N 1
ATOM 1083 C CA . SER A 1 143 ? 19.232 3.859 -16.901 1.00 40.06 143 SER A CA 1
ATOM 1084 C C . SER A 1 143 ? 18.349 2.641 -17.180 1.00 40.06 143 SER A C 1
ATOM 1086 O O . SER A 1 143 ? 17.620 2.213 -16.284 1.00 40.06 143 SER A O 1
ATOM 1088 N N . PRO A 1 144 ? 18.407 2.036 -18.379 1.00 39.41 144 PRO A N 1
ATOM 1089 C CA . PRO A 1 144 ? 17.646 0.829 -18.708 1.00 39.41 144 PRO A CA 1
ATOM 1090 C C . PRO A 1 144 ? 18.088 -0.412 -17.910 1.00 39.41 144 PRO A C 1
ATOM 1092 O O . PRO A 1 144 ? 17.498 -1.476 -18.073 1.00 39.41 144 PRO A O 1
ATOM 1095 N N . THR A 1 145 ? 19.127 -0.300 -17.075 1.00 43.88 145 THR A N 1
ATOM 1096 C CA . THR A 1 145 ? 19.665 -1.397 -16.257 1.00 43.88 145 THR A CA 1
ATOM 1097 C C . THR A 1 145 ? 19.054 -1.492 -14.860 1.00 43.88 145 THR A C 1
ATOM 1099 O O . THR A 1 145 ? 19.303 -2.477 -14.171 1.00 43.88 145 THR A O 1
ATOM 1102 N N . THR A 1 146 ? 18.280 -0.495 -14.425 1.00 58.16 146 THR A N 1
ATOM 1103 C CA . THR A 1 146 ? 17.618 -0.499 -13.114 1.00 58.16 146 THR A CA 1
ATOM 1104 C C . THR A 1 146 ? 16.151 -0.856 -13.314 1.00 58.16 146 THR A C 1
ATOM 1106 O O . THR A 1 146 ? 15.473 -0.234 -14.133 1.00 58.16 146 THR A O 1
ATOM 1109 N N . GLU A 1 147 ? 15.649 -1.865 -12.597 1.00 63.56 147 GLU A N 1
ATOM 1110 C CA . GLU A 1 147 ? 14.229 -2.215 -12.669 1.00 63.56 147 GLU A CA 1
ATOM 1111 C C . GLU A 1 147 ? 13.364 -0.980 -12.360 1.00 63.56 147 GLU A C 1
ATOM 1113 O O . GLU A 1 147 ? 13.645 -0.249 -11.403 1.00 63.56 147 GLU A O 1
ATOM 1118 N N . PRO A 1 148 ? 12.324 -0.700 -13.167 1.00 70.94 148 PRO A N 1
ATOM 1119 C CA . PRO A 1 148 ? 11.508 0.482 -12.964 1.00 70.94 148 PRO A CA 1
ATOM 1120 C C . PRO A 1 148 ? 10.777 0.387 -11.627 1.00 70.94 148 PRO A C 1
ATOM 1122 O O . PRO A 1 148 ? 10.203 -0.647 -11.300 1.00 70.94 148 PRO A O 1
ATOM 1125 N N . LEU A 1 149 ? 10.725 1.498 -10.891 1.00 83.06 149 LEU A N 1
ATOM 1126 C CA . LEU A 1 149 ? 9.851 1.625 -9.728 1.00 83.06 149 LEU A CA 1
ATOM 1127 C C . LEU A 1 149 ? 8.399 1.359 -10.150 1.00 83.06 149 LEU A C 1
ATOM 1129 O O . LEU A 1 149 ? 7.808 2.153 -10.883 1.00 83.06 149 LEU A O 1
ATOM 1133 N N . MET A 1 150 ? 7.831 0.253 -9.693 1.00 89.06 150 MET A N 1
ATOM 1134 C CA . MET A 1 150 ? 6.460 -0.164 -9.952 1.00 89.06 150 MET A CA 1
ATOM 1135 C C . MET A 1 150 ? 5.544 0.342 -8.846 1.00 89.06 150 MET A C 1
ATOM 1137 O O . MET A 1 150 ? 5.871 0.229 -7.666 1.00 89.06 150 MET A O 1
ATOM 1141 N N . ILE A 1 151 ? 4.389 0.884 -9.226 1.00 93.00 151 ILE A N 1
ATOM 1142 C CA . ILE A 1 151 ? 3.437 1.497 -8.301 1.00 93.00 151 ILE A CA 1
ATOM 1143 C C . ILE A 1 151 ? 2.018 0.985 -8.526 1.00 93.00 151 ILE A C 1
ATOM 1145 O O . ILE A 1 151 ? 1.589 0.787 -9.666 1.00 93.00 151 ILE A O 1
ATOM 1149 N N . ALA A 1 152 ? 1.285 0.802 -7.432 1.00 95.06 152 ALA A N 1
ATOM 1150 C CA . ALA A 1 152 ? -0.152 0.552 -7.439 1.00 95.06 152 ALA A CA 1
ATOM 1151 C C . ALA A 1 152 ? -0.779 0.973 -6.111 1.00 95.06 152 ALA A C 1
ATOM 1153 O O . ALA A 1 152 ? -0.117 0.992 -5.076 1.00 95.06 152 ALA A O 1
ATOM 1154 N N . LYS A 1 153 ? -2.076 1.257 -6.130 1.00 95.94 153 LYS A N 1
ATOM 1155 C CA . LYS A 1 153 ? -2.912 1.319 -4.938 1.00 95.94 153 LYS A CA 1
ATOM 1156 C C . LYS A 1 153 ? -3.482 -0.061 -4.669 1.00 95.94 153 LYS A C 1
ATOM 1158 O O . LYS A 1 153 ? -3.999 -0.706 -5.580 1.00 95.94 153 LYS A O 1
ATOM 1163 N N . VAL A 1 154 ? -3.425 -0.493 -3.420 1.00 94.56 154 VAL A N 1
ATOM 1164 C CA . VAL A 1 154 ? -4.063 -1.733 -2.982 1.00 94.56 154 VAL A CA 1
ATOM 1165 C C . VAL A 1 154 ? -5.123 -1.436 -1.933 1.00 94.56 154 VAL A C 1
ATOM 1167 O O . VAL A 1 154 ? -4.890 -0.582 -1.072 1.00 94.56 154 VAL A O 1
ATOM 1170 N N . PRO A 1 155 ? -6.273 -2.128 -1.976 1.00 92.94 155 PRO A N 1
ATOM 1171 C CA . PRO A 1 155 ? -7.278 -2.013 -0.934 1.00 92.94 155 PRO A CA 1
ATOM 1172 C C . PRO A 1 155 ? -6.716 -2.410 0.432 1.00 92.94 155 PRO A C 1
ATOM 1174 O O . PRO A 1 155 ? -5.969 -3.387 0.549 1.00 92.94 155 PRO A O 1
ATOM 1177 N N . THR A 1 156 ? -7.130 -1.675 1.459 1.00 93.25 156 THR A N 1
ATOM 1178 C CA . THR A 1 156 ? -6.828 -1.959 2.860 1.00 93.25 156 THR A CA 1
ATOM 1179 C C . THR A 1 156 ? -8.077 -2.478 3.563 1.00 93.25 156 THR A C 1
ATOM 1181 O O . THR A 1 156 ? -9.058 -1.751 3.726 1.00 93.25 156 THR A O 1
ATOM 1184 N N . GLU A 1 157 ? -8.040 -3.728 4.018 1.00 93.25 157 GLU A N 1
ATOM 1185 C CA . GLU A 1 157 ? -9.057 -4.299 4.903 1.00 93.25 157 GLU A CA 1
ATOM 1186 C C . GLU A 1 157 ? -8.695 -3.956 6.358 1.00 93.25 157 GLU A C 1
ATOM 1188 O O . GLU A 1 157 ? -7.595 -4.265 6.825 1.00 93.25 157 GLU A O 1
ATOM 1193 N N . TRP A 1 158 ? -9.613 -3.303 7.075 1.00 90.25 158 TRP A N 1
ATOM 1194 C CA . TRP A 1 158 ? -9.381 -2.864 8.452 1.00 90.25 158 TRP A CA 1
ATOM 1195 C C . TRP A 1 158 ? -10.003 -3.833 9.454 1.00 90.25 158 TRP A C 1
ATOM 1197 O O . TRP A 1 158 ? -11.209 -4.085 9.402 1.00 90.25 158 TRP A O 1
ATOM 1207 N N . THR A 1 159 ? -9.204 -4.338 10.390 1.00 86.31 159 THR A N 1
ATOM 1208 C CA . THR A 1 159 ? -9.695 -5.146 11.515 1.00 86.31 159 THR A CA 1
ATOM 1209 C C . THR A 1 159 ? -9.664 -4.319 12.795 1.00 86.31 159 THR A C 1
ATOM 1211 O O . THR A 1 159 ? -8.657 -3.672 13.090 1.00 86.31 159 THR A O 1
ATOM 1214 N N . ARG A 1 160 ? -10.783 -4.313 13.521 1.00 76.50 160 ARG A N 1
ATOM 1215 C CA . ARG A 1 160 ? -10.872 -3.715 14.859 1.00 76.50 160 ARG A CA 1
ATOM 1216 C C . ARG A 1 160 ? -10.258 -4.625 15.908 1.00 76.50 160 ARG A C 1
ATOM 1218 O O . ARG A 1 160 ? -10.272 -5.853 15.670 1.00 76.50 160 ARG A O 1
#

Sequence (160 aa):
MYIASPNLKGFGYRLTVGIEGSFGILYYAALAFEAAQPAVAGQADGQRWPLPALELLGRGFKPARTPDLQDVVLKAQLADGSVRCRASTEGLVLLLVDNNLVWSRQLDPQNRDSALWLKAAGTREVTLLSGDLHTKEAGDGYSPTTEPLMIAKVPTEWTR

Radius of gyration: 15.27 Å; chains: 1; bounding box: 32×43×39 Å